Protein AF-A0A7C2NAQ9-F1 (afdb_monomer_lite)

Sequence (42 aa):
TMSSNYNTRPRAAEVMVDGTAMHLVREREQLPDLWRGEHLLP

Structure (mmCIF, N/CA/C/O backbone):
data_AF-A0A7C2NAQ9-F1
#
_entry.id   AF-A0A7C2NAQ9-F1
#
loop_
_atom_site.group_PDB
_atom_site.id
_atom_site.type_symbol
_atom_site.label_atom_id
_atom_site.label_alt_id
_atom_site.label_comp_id
_atom_site.label_asym_id
_atom_site.label_entity_id
_atom_site.label_seq_id
_atom_site.pdbx_PDB_ins_code
_atom_site.Cartn_x
_atom_site.Cartn_y
_atom_site.Cartn_z
_atom_site.occupancy
_atom_site.B_iso_or_equiv
_atom_site.auth_seq_id
_atom_site.auth_comp_id
_atom_site.auth_asym_id
_atom_site.auth_atom_id
_atom_site.pdbx_PDB_model_num
ATOM 1 N N . THR A 1 1 ? -5.223 9.491 -0.245 1.00 76.25 1 THR A N 1
ATOM 2 C CA . THR A 1 1 ? -5.286 8.607 -1.432 1.00 76.25 1 THR A CA 1
ATOM 3 C C . THR A 1 1 ? -4.100 8.751 -2.399 1.00 76.25 1 THR A C 1
ATOM 5 O O . THR A 1 1 ? -4.212 8.302 -3.526 1.00 76.25 1 THR A O 1
ATOM 8 N N . MET A 1 2 ? -2.925 9.258 -1.991 1.00 94.50 2 MET A N 1
ATOM 9 C CA . MET A 1 2 ? -1.774 9.482 -2.901 1.00 94.50 2 MET A CA 1
ATOM 10 C C . MET A 1 2 ? -0.530 8.640 -2.550 1.00 94.50 2 MET A C 1
ATOM 12 O O . MET A 1 2 ? 0.583 8.984 -2.935 1.00 94.50 2 MET A O 1
ATOM 16 N N . SER A 1 3 ? -0.680 7.557 -1.776 1.00 95.25 3 SER A N 1
ATOM 17 C CA . SER A 1 3 ? 0.457 6.692 -1.431 1.00 95.25 3 SER A CA 1
ATOM 18 C C . SER A 1 3 ? 0.975 5.960 -2.668 1.00 95.25 3 SER A C 1
ATOM 20 O O . SER A 1 3 ? 0.178 5.383 -3.410 1.00 95.25 3 SER A O 1
ATOM 22 N N . SER A 1 4 ? 2.292 5.900 -2.828 1.00 96.62 4 SER A N 1
ATOM 23 C CA . S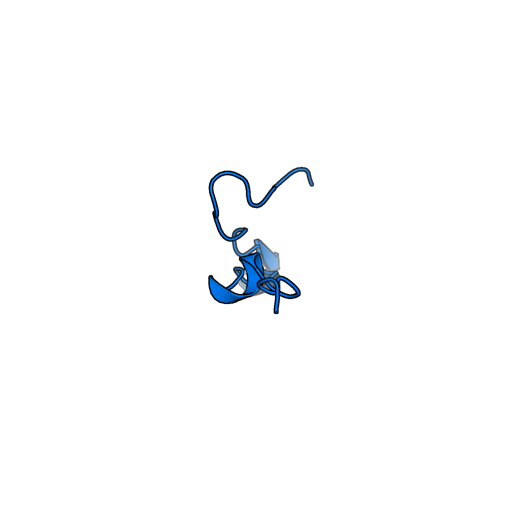ER A 1 4 ? 2.958 5.169 -3.903 1.00 96.62 4 SER A CA 1
ATOM 24 C C . SER A 1 4 ? 3.919 4.120 -3.345 1.00 96.62 4 SER A C 1
ATOM 26 O O . SER A 1 4 ? 4.169 4.062 -2.140 1.00 96.62 4 SER A O 1
ATOM 28 N N . ASN A 1 5 ? 4.487 3.321 -4.244 1.00 98.12 5 ASN A N 1
ATOM 29 C CA . ASN A 1 5 ? 5.547 2.361 -3.948 1.00 98.12 5 ASN A CA 1
ATOM 30 C C . ASN A 1 5 ? 6.956 2.938 -4.166 1.00 98.12 5 ASN A C 1
ATOM 32 O O . ASN A 1 5 ? 7.916 2.187 -4.330 1.00 98.12 5 ASN A O 1
ATOM 36 N N . TYR A 1 6 ? 7.094 4.270 -4.181 1.00 97.88 6 TYR A N 1
ATOM 37 C CA . TYR A 1 6 ? 8.385 4.931 -4.366 1.00 97.88 6 TYR A CA 1
ATOM 38 C C . TYR A 1 6 ? 9.420 4.443 -3.340 1.00 97.88 6 TYR A C 1
ATOM 40 O O . TYR A 1 6 ? 9.097 4.209 -2.171 1.00 97.88 6 TYR A O 1
ATOM 48 N N . ASN A 1 7 ? 10.668 4.290 -3.795 1.00 97.88 7 ASN A N 1
ATOM 49 C CA . ASN A 1 7 ? 11.758 3.629 -3.071 1.00 97.88 7 ASN A CA 1
ATOM 50 C C . ASN A 1 7 ? 11.477 2.157 -2.713 1.00 97.88 7 ASN A C 1
ATOM 52 O O . ASN A 1 7 ? 11.941 1.683 -1.677 1.00 97.88 7 ASN A O 1
ATOM 56 N N . THR A 1 8 ? 10.700 1.447 -3.539 1.00 97.31 8 THR A N 1
ATOM 57 C CA . THR A 1 8 ? 10.395 0.013 -3.364 1.00 97.31 8 THR A CA 1
ATOM 58 C C . THR A 1 8 ? 9.791 -0.267 -1.985 1.00 97.31 8 THR A C 1
ATOM 60 O O . THR A 1 8 ? 10.125 -1.230 -1.296 1.00 97.31 8 THR A O 1
ATOM 63 N N . ARG A 1 9 ? 8.910 0.633 -1.535 1.00 98.31 9 ARG A N 1
ATOM 64 C CA . ARG A 1 9 ? 8.254 0.533 -0.229 1.00 98.31 9 ARG A CA 1
ATOM 65 C C . ARG A 1 9 ? 6.865 -0.078 -0.393 1.00 98.31 9 ARG A C 1
ATOM 67 O O . ARG A 1 9 ? 6.051 0.493 -1.121 1.00 98.31 9 ARG A O 1
ATOM 74 N N . PRO A 1 10 ? 6.548 -1.181 0.303 1.00 98.25 10 PRO A N 1
ATOM 75 C CA . PRO A 1 10 ? 5.183 -1.685 0.360 1.0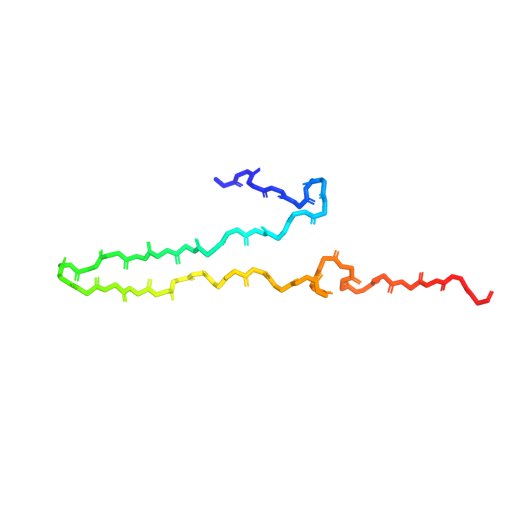0 98.25 10 PRO A CA 1
ATOM 76 C C . PRO A 1 10 ? 4.246 -0.664 1.006 1.00 98.25 10 PRO A C 1
ATOM 78 O O . PRO A 1 10 ? 4.589 -0.048 2.027 1.00 98.25 10 PRO A O 1
ATOM 81 N N . ARG A 1 11 ? 3.052 -0.493 0.434 1.00 98.19 11 ARG A N 1
ATOM 82 C CA . ARG A 1 11 ? 2.004 0.336 1.036 1.00 98.19 11 ARG A CA 1
ATOM 83 C C . ARG A 1 11 ? 1.588 -0.247 2.385 1.00 98.19 11 ARG A C 1
ATOM 85 O O . ARG A 1 11 ? 1.644 -1.455 2.624 1.00 98.19 11 ARG A O 1
ATOM 92 N N . ALA A 1 12 ? 1.223 0.646 3.299 1.00 98.12 12 ALA A N 1
ATOM 93 C CA . ALA A 1 12 ? 0.844 0.277 4.653 1.00 98.12 12 ALA A CA 1
ATOM 94 C C . ALA A 1 12 ? -0.484 -0.494 4.684 1.00 98.12 12 ALA A C 1
ATOM 96 O O . ALA A 1 12 ? -1.294 -0.394 3.766 1.00 98.12 12 ALA A O 1
ATOM 97 N N . ALA A 1 13 ? -0.694 -1.227 5.778 1.00 98.44 13 ALA A N 1
ATOM 98 C CA . ALA A 1 13 ? -2.024 -1.686 6.144 1.00 98.44 13 ALA A CA 1
ATOM 99 C C . ALA A 1 13 ? -2.889 -0.493 6.573 1.00 98.44 13 ALA A C 1
ATOM 101 O O . ALA A 1 13 ? -2.375 0.463 7.161 1.00 98.44 13 ALA A O 1
ATOM 102 N N . GLU A 1 14 ? -4.192 -0.582 6.336 1.00 98.62 14 GLU A N 1
ATOM 103 C CA . GLU A 1 14 ? -5.181 0.378 6.826 1.00 98.62 14 GLU A CA 1
ATOM 104 C C . GLU A 1 14 ? -6.202 -0.355 7.698 1.00 98.62 14 GLU A C 1
ATOM 106 O O . GLU A 1 14 ? -6.657 -1.455 7.368 1.00 98.62 14 GLU A O 1
ATOM 111 N N . VAL A 1 15 ? -6.551 0.258 8.827 1.00 98.56 15 VAL A N 1
ATOM 112 C CA . VAL A 1 15 ? -7.476 -0.298 9.818 1.00 98.56 15 VAL A CA 1
ATOM 113 C C . VAL A 1 15 ? -8.653 0.653 9.983 1.00 98.56 15 VAL A C 1
ATOM 115 O O . VAL A 1 15 ? -8.462 1.861 10.111 1.00 98.56 15 VAL A O 1
ATOM 118 N N . MET A 1 16 ? -9.857 0.092 10.004 1.00 98.50 16 MET A N 1
ATOM 119 C CA . MET A 1 16 ? -11.086 0.778 10.383 1.00 98.50 16 MET A CA 1
ATOM 120 C C . MET A 1 16 ? -11.418 0.440 11.833 1.00 98.50 16 MET A C 1
ATOM 122 O O . MET A 1 16 ? -11.358 -0.725 12.226 1.00 98.50 16 MET A O 1
ATOM 126 N N . VAL A 1 17 ? -11.780 1.446 12.621 1.00 98.31 17 VAL A N 1
ATOM 127 C CA . VAL A 1 17 ? -12.247 1.256 13.998 1.00 98.31 17 VAL A CA 1
ATOM 128 C C . VAL A 1 17 ? -13.762 1.417 14.021 1.00 98.31 17 VAL A C 1
ATOM 130 O O . VAL A 1 17 ? -14.269 2.431 13.545 1.00 98.31 17 VAL A O 1
ATOM 133 N N . ASP A 1 18 ? -14.461 0.432 14.581 1.00 98.12 18 ASP A N 1
ATOM 134 C CA . ASP A 1 18 ? -15.905 0.468 14.829 1.00 98.12 18 ASP A CA 1
ATOM 135 C C . ASP A 1 18 ? -16.166 0.213 16.322 1.00 98.12 18 ASP A C 1
ATOM 137 O O . ASP A 1 18 ? -16.011 -0.901 16.827 1.00 98.12 18 ASP A O 1
ATOM 141 N N . GLY A 1 19 ? -16.469 1.280 17.068 1.00 97.94 19 GLY A N 1
ATOM 142 C CA . GLY A 1 19 ? -16.562 1.237 18.528 1.00 97.94 19 GLY A CA 1
ATOM 143 C C . GLY A 1 19 ? -15.247 0.786 19.176 1.00 97.94 19 GLY A C 1
ATOM 144 O O . GLY A 1 19 ? -14.260 1.520 19.171 1.00 97.94 19 GLY A O 1
ATOM 145 N N . THR A 1 20 ? -15.243 -0.418 19.756 1.00 97.62 20 THR A N 1
ATOM 146 C CA . THR A 1 20 ? -14.056 -1.053 20.361 1.00 97.62 20 THR A CA 1
ATOM 147 C C . THR A 1 20 ? -13.398 -2.098 19.458 1.00 97.62 20 THR A C 1
ATOM 149 O O . THR A 1 20 ? -12.364 -2.658 19.828 1.00 97.62 20 THR A O 1
ATOM 152 N N . ALA A 1 21 ? -13.975 -2.377 18.288 1.00 98.06 21 ALA A N 1
ATOM 153 C CA . ALA A 1 21 ? -13.449 -3.341 17.335 1.00 98.06 21 ALA A CA 1
ATOM 154 C C . ALA A 1 21 ? -12.505 -2.674 16.324 1.00 98.06 21 ALA A C 1
ATOM 156 O O . ALA A 1 21 ? -12.689 -1.525 15.920 1.00 98.06 21 ALA A O 1
ATOM 157 N N . MET A 1 22 ? -11.487 -3.423 15.897 1.00 98.62 22 MET A N 1
ATOM 158 C CA . MET A 1 22 ? -10.537 -3.019 14.861 1.00 98.62 22 MET A CA 1
ATOM 159 C C . MET A 1 22 ? -10.637 -3.995 13.692 1.00 98.62 22 MET A C 1
ATOM 161 O O . MET A 1 22 ? -10.464 -5.201 13.866 1.00 98.62 22 MET A O 1
ATOM 165 N N . HIS A 1 23 ? -10.876 -3.469 12.497 1.00 98.50 23 HIS A N 1
ATOM 166 C CA . HIS A 1 23 ? -11.029 -4.240 11.270 1.00 98.50 23 HIS A CA 1
ATOM 167 C C . HIS A 1 23 ? -9.906 -3.887 10.299 1.00 98.50 23 HIS A C 1
ATOM 169 O O . HIS A 1 23 ? -9.733 -2.726 9.931 1.00 98.50 23 HIS A O 1
ATOM 175 N N . LEU A 1 24 ? -9.141 -4.884 9.858 1.00 98.44 24 LEU A N 1
ATOM 176 C CA . LEU A 1 24 ? -8.184 -4.702 8.771 1.00 98.44 24 LEU A CA 1
ATOM 177 C C . LEU A 1 24 ? -8.964 -4.514 7.465 1.00 98.44 24 LEU A C 1
ATOM 179 O O . LEU A 1 24 ? -9.589 -5.453 6.982 1.00 98.44 24 LEU A O 1
ATOM 183 N N . VAL A 1 25 ? -8.950 -3.302 6.913 1.00 98.38 25 VAL A N 1
ATOM 184 C CA . VAL A 1 25 ? -9.708 -2.961 5.691 1.00 98.38 25 VAL A CA 1
ATOM 185 C C . VAL A 1 25 ? -8.825 -2.878 4.454 1.00 98.38 25 VAL A C 1
ATOM 187 O O . VAL A 1 25 ? -9.319 -2.957 3.331 1.00 98.38 25 VAL A O 1
ATOM 190 N N . ARG A 1 26 ? -7.509 -2.768 4.649 1.00 98.12 26 ARG A N 1
ATOM 191 C CA . ARG A 1 26 ? -6.510 -2.917 3.594 1.00 98.12 26 ARG A CA 1
ATOM 192 C C . ARG A 1 26 ? -5.294 -3.630 4.159 1.00 98.12 26 ARG A C 1
ATOM 194 O O . ARG A 1 26 ? -4.681 -3.150 5.111 1.00 98.12 26 ARG A O 1
ATOM 201 N N . GLU A 1 27 ? -4.929 -4.755 3.565 1.00 98.50 27 GLU A N 1
ATOM 202 C CA . GLU A 1 27 ? -3.713 -5.468 3.942 1.00 98.50 27 GLU A CA 1
ATOM 203 C C . GLU A 1 27 ? -2.461 -4.674 3.549 1.00 98.50 27 GLU A C 1
ATOM 205 O O . GLU A 1 27 ? -2.449 -3.916 2.574 1.00 98.50 27 GLU A O 1
ATOM 210 N N . ARG A 1 28 ? -1.384 -4.859 4.318 1.00 98.44 28 ARG A N 1
ATOM 211 C CA . ARG A 1 28 ? -0.054 -4.399 3.914 1.00 98.44 28 ARG A CA 1
ATOM 212 C C . ARG A 1 28 ? 0.363 -5.180 2.670 1.00 98.44 28 ARG A C 1
ATOM 214 O O . ARG A 1 28 ? 0.233 -6.399 2.647 1.00 98.44 28 ARG A O 1
ATOM 221 N N . GLU A 1 29 ? 0.923 -4.491 1.684 1.00 98.62 29 GLU A N 1
ATOM 222 C CA . GLU A 1 29 ? 1.492 -5.165 0.513 1.00 98.62 29 GLU A CA 1
ATOM 223 C C . GLU A 1 29 ? 2.672 -6.054 0.901 1.00 98.62 29 GLU A C 1
ATOM 225 O O . GLU A 1 29 ? 3.488 -5.693 1.757 1.00 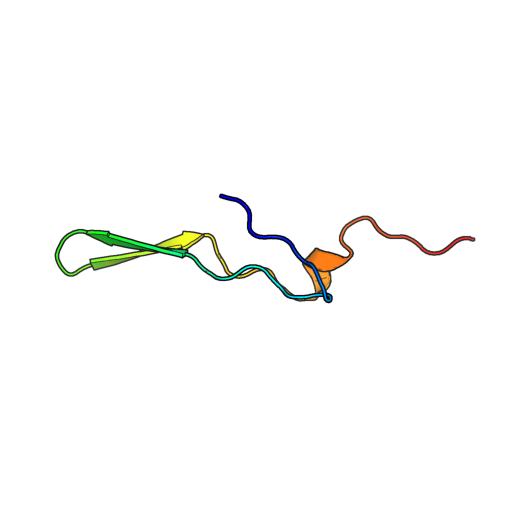98.62 29 GLU A O 1
ATOM 230 N N . GLN A 1 30 ? 2.790 -7.200 0.242 1.00 98.12 30 GLN A N 1
ATOM 231 C CA . GLN A 1 30 ? 3.965 -8.046 0.378 1.00 98.12 30 GLN A CA 1
ATOM 232 C C . GLN A 1 30 ? 5.064 -7.541 -0.552 1.00 98.12 30 GLN A C 1
ATOM 234 O O . GLN A 1 30 ? 4.802 -6.958 -1.601 1.00 98.12 30 GLN A O 1
ATOM 239 N N . LEU A 1 31 ? 6.322 -7.784 -0.186 1.00 97.88 31 LEU A N 1
ATOM 240 C CA . LEU A 1 31 ? 7.451 -7.348 -1.007 1.00 97.88 31 LEU A CA 1
ATOM 241 C C . LEU A 1 31 ? 7.381 -7.873 -2.465 1.00 97.88 31 LEU A C 1
ATOM 243 O O . LEU A 1 31 ? 7.598 -7.070 -3.368 1.00 97.88 31 LEU A O 1
ATOM 247 N N . PRO A 1 32 ? 6.994 -9.141 -2.734 1.00 98.12 32 PRO A N 1
ATOM 248 C CA . PRO A 1 32 ? 6.844 -9.643 -4.103 1.00 98.12 32 PRO A CA 1
ATOM 249 C C . PRO A 1 32 ? 5.747 -8.965 -4.931 1.00 98.12 32 PRO A C 1
ATOM 251 O O . PRO A 1 32 ? 5.759 -9.068 -6.155 1.00 98.12 32 PRO A O 1
ATOM 254 N N . ASP A 1 33 ? 4.801 -8.270 -4.295 1.00 97.94 33 ASP A N 1
ATOM 255 C CA . ASP A 1 33 ? 3.727 -7.578 -5.011 1.00 97.94 33 ASP A CA 1
ATOM 256 C C . ASP A 1 33 ? 4.240 -6.359 -5.780 1.00 97.94 33 ASP A C 1
ATOM 258 O O . ASP A 1 33 ? 3.598 -5.926 -6.735 1.00 97.94 33 ASP A O 1
ATOM 262 N N . LEU A 1 34 ? 5.398 -5.822 -5.382 1.00 98.25 34 LEU A N 1
ATOM 263 C CA . LEU A 1 34 ? 5.970 -4.605 -5.955 1.00 98.25 34 LEU A CA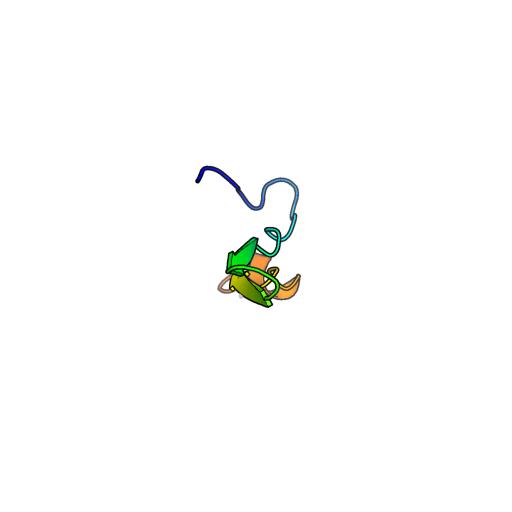 1
ATOM 264 C C . LEU A 1 34 ? 6.380 -4.766 -7.419 1.00 98.25 34 LEU A C 1
ATOM 266 O O . LEU A 1 34 ? 6.249 -3.817 -8.180 1.00 98.25 34 LEU A O 1
ATOM 270 N N . TRP A 1 35 ? 6.838 -5.956 -7.798 1.00 97.69 35 TRP A N 1
ATOM 271 C CA . TRP A 1 35 ? 7.248 -6.307 -9.162 1.00 97.69 35 TRP A CA 1
ATOM 272 C C . TRP A 1 35 ? 6.296 -7.336 -9.779 1.00 97.69 35 TRP A C 1
ATOM 274 O O . TRP A 1 35 ? 6.657 -8.126 -10.657 1.00 97.69 35 TRP A O 1
ATOM 284 N N . ARG A 1 36 ? 5.047 -7.368 -9.300 1.00 97.69 36 ARG A N 1
ATOM 285 C CA . ARG A 1 36 ? 4.015 -8.237 -9.860 1.00 97.69 36 ARG A CA 1
ATOM 286 C C . ARG A 1 36 ? 3.761 -7.839 -11.318 1.00 97.69 36 ARG A C 1
ATOM 288 O O . ARG A 1 36 ? 3.238 -6.763 -11.586 1.00 97.69 36 ARG A O 1
ATOM 295 N N . GLY A 1 37 ? 4.083 -8.743 -12.243 1.00 97.44 37 GLY A N 1
ATOM 296 C CA . GLY A 1 37 ? 3.951 -8.522 -13.688 1.00 97.44 37 GLY A CA 1
ATOM 297 C C . GLY A 1 37 ? 5.215 -7.992 -14.370 1.00 97.44 37 GLY A C 1
ATOM 298 O O . GLY A 1 37 ? 5.193 -7.763 -15.577 1.00 97.44 37 GLY A O 1
ATOM 299 N N . GLU A 1 38 ? 6.315 -7.819 -13.634 1.00 98.12 38 GLU A N 1
ATOM 300 C CA . GLU A 1 38 ? 7.623 -7.558 -14.233 1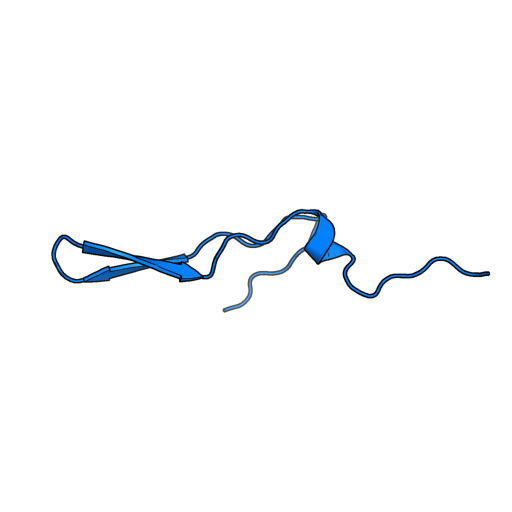.00 98.12 38 GLU A CA 1
ATOM 301 C C . GLU A 1 38 ? 8.270 -8.861 -14.719 1.00 98.12 38 GLU A C 1
ATOM 303 O O . GLU A 1 38 ? 8.180 -9.911 -14.078 1.00 98.12 38 GLU A O 1
ATOM 308 N N . HIS A 1 39 ? 8.955 -8.777 -15.859 1.00 97.75 39 HIS A N 1
ATOM 309 C CA . HIS A 1 39 ? 9.704 -9.873 -16.460 1.00 97.75 39 HIS A CA 1
ATOM 310 C C . HIS A 1 39 ? 11.028 -9.339 -17.003 1.00 97.75 39 HIS A C 1
ATOM 312 O O . HIS A 1 39 ? 11.088 -8.231 -17.538 1.00 97.75 39 HIS A O 1
ATOM 318 N N . LEU A 1 40 ? 12.086 -10.138 -16.891 1.00 97.75 40 LEU A N 1
ATOM 319 C CA . LEU A 1 40 ? 13.326 -9.870 -17.610 1.00 97.75 40 LEU A CA 1
ATOM 320 C C . LEU A 1 40 ? 13.129 -10.138 -19.109 1.00 97.75 40 LEU A C 1
ATOM 322 O O . LEU A 1 40 ? 12.215 -10.863 -19.508 1.00 97.75 40 LEU A O 1
ATOM 326 N N . LEU A 1 41 ? 13.996 -9.548 -19.931 1.00 96.06 41 LEU A N 1
ATOM 327 C CA . LEU A 1 41 ? 14.077 -9.892 -21.349 1.00 96.06 41 LEU A CA 1
ATOM 328 C C . LEU A 1 41 ? 14.491 -11.367 -21.518 1.00 96.06 41 LEU A C 1
ATOM 330 O O . LEU A 1 41 ? 15.161 -11.898 -20.626 1.00 96.06 41 LEU A O 1
ATOM 334 N N . PRO A 1 42 ? 14.085 -12.016 -22.627 1.00 87.44 42 PRO A N 1
ATOM 335 C CA . PRO A 1 42 ? 14.555 -13.357 -22.960 1.00 87.44 42 PRO 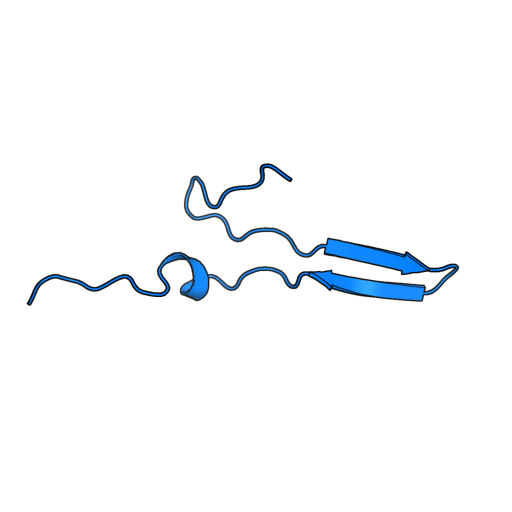A CA 1
ATOM 336 C C . PRO A 1 42 ? 16.074 -13.410 -23.159 1.00 87.44 42 PRO A C 1
ATOM 338 O O . PRO A 1 42 ? 16.649 -12.412 -23.657 1.00 87.44 42 PRO A O 1
#

Foldseek 3Di:
DPDDCPPLNWDDFDWDDDPPDIHGPGHTDDSVVSCVPPDDDD

pLDDT: mean 97.11, std 3.72, range [76.25, 98.62]

Radius of gyration: 14.6 Å; chains: 1; bounding box: 31×23×43 Å

Secondary structure (DSSP, 8-state):
-----TTTPPPPPEEEEETTEEEEEEPPPPGGGGGTT-----